Protein AF-D7G3V3-F1 (afdb_monomer_lite)

Foldseek 3Di:
DPPDDDVPDDDDDDPPQDEQVCCCVVVVAGDPPRQNHKDKDFQLLVLLPPPPVPPPPHRDIQIQGHPDDRDDPVRLVVLLVSQVLDPDPLCSLLVSLVSVLSSLVVVLVVLQPDPCLVVDPPPDDSNSVRSNSSSVRNSVSSVVSNVSSVVVNVVSD

pLDDT: mean 79.36, std 15.05, range [39.06, 95.12]

Radius of gyration: 19.27 Å; chains: 1; bounding box: 41×40×61 Å

Secondary structure (DSSP, 8-state):
--PPPPTTPPP-----S--HHHIIIIIS---TT-TT-EEEE--HHHHTT-TT--TTS----EEEETTS-S--HHHHHHHHHHHT--SSSSHHHHHHHHHHHHHHHHHHHHHS--GGGGS-STT--HHHHHHHHHHHHHHHHHHHHHHHHHHHHHHH-

InterPro domains:
  IPR046341 SET domain superfamily [SSF82199] (3-31)

Organism: Ectocarpus siliculosus (NCBI:txid2880)

Sequence (157 aa):
MTKGYREGEQAYISYGLKSNDELLQFYGFVEADCPADTFVLDDVAKSLGVPGAKGGAPTKEVVIRRGAEVVNAETLEDLRALLGAEEGAGGGDSTVWTALRTVCEAELSHVRPDAQGTAGDAGRTVRERLALAFRREKASVLDEAIRNLEKLEEGAS

Structure (mmCIF, N/CA/C/O backbone):
data_AF-D7G3V3-F1
#
_entry.id   AF-D7G3V3-F1
#
loop_
_atom_site.group_PDB
_atom_site.id
_atom_site.type_symbol
_atom_site.label_atom_id
_atom_site.label_alt_id
_atom_site.label_comp_id
_atom_site.label_asym_id
_atom_site.label_entity_id
_atom_site.label_seq_id
_atom_site.pdbx_PDB_ins_code
_atom_site.Cartn_x
_atom_site.Cartn_y
_atom_site.Cartn_z
_atom_site.occupancy
_atom_site.B_iso_or_equiv
_atom_site.auth_seq_id
_atom_site.auth_comp_id
_atom_site.auth_asym_id
_atom_site.auth_atom_id
_atom_site.pdbx_PDB_model_num
ATOM 1 N N . MET A 1 1 ? -5.099 -21.488 20.186 1.00 39.06 1 MET A N 1
ATOM 2 C CA . MET A 1 1 ? -5.170 -21.172 21.629 1.00 39.06 1 MET A CA 1
ATOM 3 C C . MET A 1 1 ? -6.017 -19.920 21.792 1.00 39.06 1 MET A C 1
ATOM 5 O O . MET A 1 1 ? -5.541 -18.839 21.480 1.00 39.06 1 MET A O 1
ATOM 9 N N . THR A 1 2 ? -7.280 -20.048 22.194 1.00 49.50 2 THR A N 1
ATOM 10 C CA . THR A 1 2 ? -8.085 -18.902 22.638 1.00 49.50 2 THR A CA 1
ATOM 11 C C . THR A 1 2 ? -7.510 -18.431 23.972 1.00 49.50 2 THR A C 1
ATOM 13 O O . THR A 1 2 ? -7.477 -19.196 24.935 1.00 49.50 2 THR A O 1
ATOM 16 N N . LYS A 1 3 ? -6.966 -17.208 24.021 1.00 63.06 3 LYS A N 1
ATOM 17 C CA . LYS A 1 3 ? -6.563 -16.577 25.286 1.00 63.06 3 LYS A CA 1
ATOM 18 C C . LYS A 1 3 ? -7.784 -16.576 26.211 1.00 63.06 3 LYS A C 1
ATOM 20 O O . LYS A 1 3 ? -8.849 -16.120 25.808 1.00 63.06 3 LYS A O 1
ATOM 25 N N . GLY A 1 4 ? -7.643 -17.118 27.419 1.00 77.44 4 GLY A N 1
ATOM 26 C CA . GLY A 1 4 ? -8.686 -17.003 28.435 1.00 77.44 4 GLY A CA 1
ATOM 27 C C . GLY A 1 4 ? -8.790 -15.547 28.874 1.00 77.44 4 GLY A C 1
ATOM 28 O O . GLY A 1 4 ? -7.805 -14.998 29.366 1.00 77.44 4 GLY A O 1
ATOM 29 N N . TYR A 1 5 ? -9.948 -14.928 28.655 1.00 84.62 5 TYR A N 1
ATOM 30 C CA . TYR A 1 5 ? -10.226 -13.563 29.102 1.00 84.62 5 TYR A CA 1
ATOM 31 C C . TYR A 1 5 ? -10.452 -13.540 30.612 1.00 84.62 5 TYR A C 1
ATOM 33 O O . TYR A 1 5 ? -11.029 -14.476 31.175 1.00 84.62 5 TYR A O 1
ATOM 41 N N . ARG A 1 6 ? -9.989 -12.477 31.271 1.00 89.88 6 ARG A N 1
ATOM 42 C CA . ARG A 1 6 ? -10.260 -12.258 32.696 1.00 89.88 6 ARG A CA 1
ATOM 43 C C . ARG A 1 6 ? -11.640 -11.635 32.892 1.00 89.88 6 ARG A C 1
ATOM 45 O O . ARG A 1 6 ? -12.191 -11.004 31.993 1.00 89.88 6 ARG A O 1
ATOM 52 N N . GLU A 1 7 ? -12.191 -11.787 34.092 1.00 87.19 7 GLU A N 1
ATOM 53 C CA . GLU A 1 7 ? -13.416 -11.085 34.474 1.00 87.19 7 GLU A CA 1
ATOM 54 C C . GLU A 1 7 ? -13.215 -9.564 34.355 1.00 87.19 7 GLU A C 1
ATOM 56 O O . GLU A 1 7 ? -12.211 -9.023 34.820 1.00 87.19 7 GLU A O 1
ATOM 61 N N . GLY A 1 8 ? -14.148 -8.889 33.680 1.00 91.19 8 GLY A N 1
ATOM 62 C CA . GLY A 1 8 ? -14.068 -7.455 33.384 1.00 91.19 8 GLY A CA 1
ATOM 63 C C . GLY A 1 8 ? -13.223 -7.083 32.158 1.00 91.19 8 GLY A C 1
ATOM 64 O O . GLY A 1 8 ? -13.188 -5.911 31.791 1.00 91.19 8 GLY A O 1
ATOM 65 N N . GLU A 1 9 ? -12.570 -8.043 31.498 1.00 93.69 9 GLU A N 1
ATOM 66 C CA . GLU A 1 9 ? -11.831 -7.796 30.259 1.00 93.69 9 GLU A CA 1
ATOM 67 C C . GLU A 1 9 ? -12.762 -7.839 29.040 1.00 93.69 9 GLU A C 1
ATOM 69 O O . GLU A 1 9 ? -13.645 -8.693 28.929 1.00 93.69 9 GLU A O 1
ATOM 74 N N . GLN A 1 10 ? -12.551 -6.923 28.094 1.00 89.75 10 GLN A N 1
ATOM 75 C CA . GLN A 1 10 ? -13.261 -6.956 26.823 1.00 89.75 10 GLN A CA 1
ATOM 76 C C . GLN A 1 10 ? -12.760 -8.130 25.974 1.00 89.75 10 GLN A C 1
ATOM 78 O O . GLN A 1 10 ? -11.570 -8.241 25.678 1.00 89.75 10 GLN A O 1
ATOM 83 N N . ALA A 1 11 ? -13.685 -8.983 25.539 1.00 89.31 11 ALA A N 1
ATOM 84 C CA . ALA A 1 11 ? -13.392 -10.010 24.553 1.00 89.31 11 ALA A CA 1
ATOM 85 C C . ALA A 1 11 ? -13.346 -9.392 23.147 1.00 89.31 11 ALA A C 1
ATOM 87 O O . ALA A 1 11 ? -14.284 -8.716 22.723 1.00 89.31 11 ALA A O 1
ATOM 88 N N . TYR A 1 12 ? -12.257 -9.646 22.425 1.00 88.19 12 TYR A N 1
ATOM 89 C CA . TYR A 1 12 ? -12.057 -9.199 21.046 1.00 88.19 12 TYR A CA 1
ATOM 90 C C . TYR A 1 12 ? -12.135 -10.384 20.086 1.00 88.19 12 TYR A C 1
ATOM 92 O O . TYR A 1 12 ? -11.670 -11.478 20.405 1.00 88.19 12 TYR A O 1
ATOM 100 N N . ILE A 1 13 ? -12.679 -10.152 18.893 1.00 88.94 13 ILE A N 1
ATOM 101 C CA . ILE A 1 13 ? -12.720 -11.127 17.799 1.00 88.94 13 ILE A CA 1
ATOM 102 C C . ILE A 1 13 ? -11.994 -10.564 16.577 1.00 88.94 13 ILE A C 1
ATOM 104 O O . ILE A 1 13 ? -11.910 -9.350 16.407 1.00 88.94 13 ILE A O 1
ATOM 108 N N . SER A 1 14 ? -11.482 -11.449 15.722 1.00 87.75 14 SER A N 1
ATOM 109 C CA . SER A 1 14 ? -10.953 -11.054 14.416 1.00 87.75 14 SER A CA 1
ATOM 110 C C . SER A 1 14 ? -12.098 -10.916 13.413 1.00 87.75 14 SER A C 1
ATOM 112 O O . SER A 1 14 ? -12.955 -11.796 13.327 1.00 87.75 14 SER A O 1
ATOM 114 N N . TYR A 1 15 ? -12.075 -9.841 12.624 1.00 86.88 15 TYR A N 1
ATOM 115 C CA . TYR A 1 15 ? -12.985 -9.629 11.492 1.00 86.88 15 TYR A CA 1
ATOM 116 C C . TYR A 1 15 ? -12.536 -10.363 10.212 1.00 86.88 15 TYR A C 1
ATOM 118 O O . TYR A 1 15 ? -13.147 -10.201 9.154 1.00 86.88 15 TYR A O 1
ATOM 126 N N . GLY A 1 16 ? -11.488 -11.188 10.307 1.00 89.94 16 GLY A N 1
ATOM 127 C CA . GLY A 1 16 ? -10.882 -11.906 9.189 1.00 89.94 16 GLY A CA 1
ATOM 128 C C . GLY A 1 16 ? -9.740 -11.134 8.525 1.00 89.94 16 GLY A C 1
ATOM 129 O O . GLY A 1 16 ? -9.243 -10.147 9.059 1.00 89.94 16 GLY A O 1
ATOM 130 N N . LEU A 1 17 ? -9.313 -11.620 7.357 1.00 89.56 17 LEU A N 1
ATOM 131 C CA . LEU A 1 17 ? -8.295 -10.978 6.523 1.00 89.56 17 LEU A CA 1
ATOM 132 C C . LEU A 1 17 ? -8.954 -9.845 5.731 1.00 89.56 17 LEU A C 1
ATOM 134 O O . LEU A 1 17 ? -9.630 -10.112 4.738 1.00 89.56 17 LEU A O 1
ATOM 138 N N . LYS A 1 18 ? -8.806 -8.607 6.209 1.00 92.94 18 LYS A N 1
ATOM 139 C CA . LYS A 1 18 ? -9.366 -7.400 5.586 1.00 92.94 18 LYS A CA 1
ATOM 140 C C . LYS A 1 18 ? -8.310 -6.318 5.479 1.00 92.94 18 LYS A C 1
ATOM 142 O O . LYS A 1 18 ? -7.578 -6.116 6.444 1.00 92.94 18 LYS A O 1
ATOM 147 N N . SER A 1 19 ? -8.248 -5.626 4.345 1.00 94.38 19 SER A N 1
ATOM 148 C CA . SER A 1 19 ? -7.336 -4.487 4.196 1.00 94.38 19 SER A CA 1
ATOM 149 C C . SER A 1 19 ? -7.851 -3.268 4.962 1.00 94.38 19 SER A C 1
ATOM 151 O O . SER A 1 19 ? -9.042 -3.167 5.278 1.00 94.38 19 SER A O 1
ATOM 153 N N . ASN A 1 20 ? -6.978 -2.290 5.215 1.00 95.06 20 ASN A N 1
ATOM 154 C CA . ASN A 1 20 ? -7.400 -1.033 5.832 1.00 95.06 20 ASN A CA 1
ATOM 155 C C . ASN A 1 20 ? -8.415 -0.254 4.974 1.00 95.06 20 ASN A C 1
ATOM 157 O O . ASN A 1 20 ? -9.149 0.566 5.519 1.00 95.06 20 ASN A O 1
ATOM 161 N N . ASP A 1 21 ? -8.507 -0.517 3.666 1.00 95.00 21 ASP A N 1
ATOM 162 C CA . ASP A 1 21 ? -9.550 0.044 2.794 1.00 95.00 21 ASP A CA 1
ATOM 163 C C . ASP A 1 21 ? -10.928 -0.481 3.207 1.00 95.00 21 ASP A C 1
ATOM 165 O O . ASP A 1 21 ? -11.848 0.299 3.458 1.00 95.00 21 ASP A O 1
ATOM 169 N N . GLU A 1 22 ? -11.055 -1.802 3.363 1.00 94.88 22 GLU A N 1
ATOM 170 C CA . GLU A 1 22 ? -12.293 -2.440 3.811 1.00 94.88 22 GLU A CA 1
ATOM 171 C C . GLU A 1 22 ? -12.628 -2.079 5.264 1.00 94.88 22 GLU A C 1
ATOM 173 O O . GLU A 1 22 ? -13.788 -1.801 5.589 1.00 94.88 22 GLU A O 1
ATOM 178 N N . LEU A 1 23 ? -11.624 -2.089 6.149 1.00 95.12 23 LEU A N 1
ATOM 179 C CA . LEU A 1 23 ? -11.800 -1.743 7.560 1.00 95.12 23 LEU A CA 1
ATOM 180 C C . LEU A 1 23 ? -12.231 -0.285 7.718 1.00 95.12 23 LEU A C 1
ATOM 182 O O . LEU A 1 23 ? -13.130 0.008 8.502 1.00 95.12 23 LEU A O 1
ATOM 186 N N . LEU A 1 24 ? -11.688 0.638 6.930 1.00 95.12 24 LEU A N 1
ATOM 187 C CA . LEU A 1 24 ? -12.122 2.025 6.998 1.00 95.12 24 LEU A CA 1
ATOM 188 C C . LEU A 1 24 ? -13.524 2.206 6.401 1.00 95.12 24 LEU A C 1
ATOM 190 O O . LEU A 1 24 ? -14.365 2.860 7.021 1.00 95.12 24 LEU A O 1
ATOM 194 N N . GLN A 1 25 ? -13.792 1.612 5.233 1.00 94.50 25 GLN A N 1
ATOM 195 C CA . GLN A 1 25 ? -15.045 1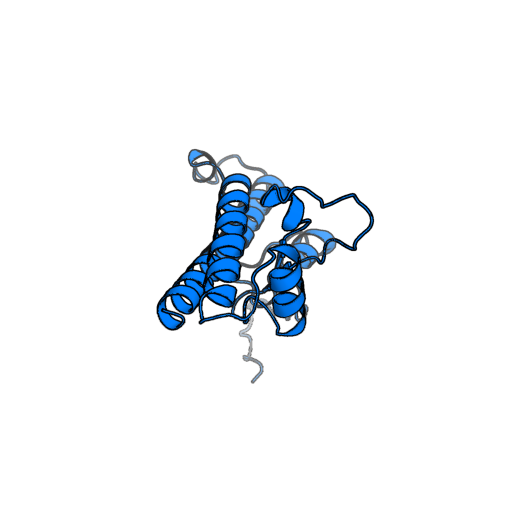.793 4.495 1.00 94.50 25 GLN A CA 1
ATOM 196 C C . GLN A 1 25 ? -16.261 1.194 5.211 1.00 94.50 25 GLN A C 1
ATOM 198 O O . GLN A 1 25 ? -17.312 1.835 5.271 1.00 94.50 25 GLN A O 1
ATOM 203 N N . PHE A 1 26 ? -16.138 -0.025 5.740 1.00 94.75 26 PHE A N 1
ATOM 204 C CA . PHE A 1 26 ? -17.256 -0.746 6.361 1.00 94.75 26 PHE A CA 1
ATOM 205 C C . PHE A 1 26 ? -17.210 -0.698 7.896 1.00 94.75 26 PHE A C 1
ATOM 207 O O . PHE A 1 26 ? -18.255 -0.702 8.544 1.00 94.75 26 PHE A O 1
ATOM 214 N N . TYR A 1 27 ? -15.993 -0.676 8.450 1.00 93.75 27 TYR A N 1
ATOM 215 C CA . TYR A 1 27 ? -15.626 -0.701 9.877 1.00 93.75 27 TYR A CA 1
ATOM 216 C C . TYR A 1 27 ? -15.674 0.650 10.592 1.00 93.75 27 TYR A C 1
ATOM 218 O O . TYR A 1 27 ? -16.035 0.757 11.765 1.00 93.75 27 TYR A O 1
ATOM 226 N N . GLY A 1 28 ? -15.224 1.691 9.887 1.00 93.69 28 GLY A N 1
ATOM 227 C CA . GLY A 1 28 ? -14.931 2.991 10.481 1.00 93.69 28 GLY A CA 1
ATOM 228 C C . GLY A 1 28 ? -13.695 2.990 11.387 1.00 93.69 28 GLY A C 1
ATOM 229 O O . GLY A 1 28 ? -13.624 3.813 12.299 1.00 93.69 28 GLY A O 1
ATOM 230 N N . PHE A 1 29 ? -12.733 2.088 11.165 1.00 94.31 29 PHE A N 1
ATOM 231 C CA . PHE A 1 29 ? -11.456 2.079 11.883 1.00 94.31 29 PHE A CA 1
ATOM 232 C C . PHE A 1 29 ? -10.289 1.688 10.969 1.00 94.31 29 PHE A C 1
ATOM 234 O O . PHE A 1 29 ? -10.491 1.178 9.873 1.00 94.31 29 PHE A O 1
ATOM 241 N N . VAL A 1 30 ? -9.067 1.950 11.432 1.00 93.94 30 VAL A N 1
ATOM 242 C CA . VAL A 1 30 ? -7.813 1.578 10.764 1.00 93.94 30 VAL A CA 1
ATOM 243 C C . VAL A 1 30 ? -6.996 0.762 11.755 1.00 93.94 30 VAL A C 1
ATOM 245 O O . VAL A 1 30 ? -6.891 1.143 12.923 1.00 93.94 30 VAL A O 1
ATOM 248 N N . GLU A 1 31 ? -6.441 -0.353 11.300 1.00 93.38 31 GLU A N 1
ATOM 249 C CA . GLU A 1 31 ? -5.556 -1.207 12.082 1.00 93.38 31 GLU A CA 1
ATOM 250 C C . GLU A 1 31 ? -4.097 -0.877 11.746 1.00 93.38 31 GLU A C 1
ATOM 252 O O . GLU A 1 31 ? -3.692 -0.876 10.580 1.00 93.38 31 GLU A O 1
ATOM 257 N N . ALA A 1 32 ? -3.318 -0.565 12.782 1.00 91.06 32 ALA A N 1
ATOM 258 C CA . ALA A 1 32 ? -1.885 -0.343 12.646 1.00 91.06 32 ALA A CA 1
ATOM 259 C C . ALA A 1 32 ? -1.190 -1.655 12.267 1.00 91.06 32 ALA A C 1
ATOM 261 O O . ALA A 1 3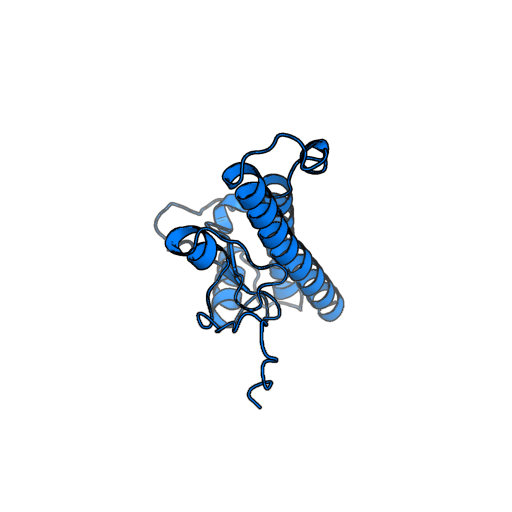2 ? -1.507 -2.698 12.841 1.00 91.06 32 ALA A O 1
ATOM 262 N N . ASP A 1 33 ? -0.252 -1.593 11.320 1.00 89.25 33 ASP A N 1
ATOM 263 C CA . ASP A 1 33 ? 0.500 -2.756 10.840 1.00 89.25 33 ASP A CA 1
ATOM 264 C C . ASP A 1 33 ? -0.409 -3.893 10.329 1.00 89.25 33 ASP A C 1
ATOM 266 O O . ASP A 1 33 ? -0.085 -5.076 10.457 1.00 89.25 33 ASP A O 1
ATOM 270 N N . CYS A 1 34 ? -1.559 -3.539 9.738 1.00 90.75 34 CYS A N 1
ATOM 271 C CA . CYS A 1 34 ? -2.527 -4.505 9.221 1.00 90.75 34 CYS A CA 1
ATOM 272 C C . CYS A 1 34 ? -1.852 -5.468 8.214 1.00 90.75 34 CYS A C 1
ATOM 274 O O . CYS A 1 34 ? -1.384 -5.025 7.159 1.00 90.75 34 CYS A O 1
ATOM 276 N N . PRO A 1 35 ? -1.799 -6.790 8.488 1.00 90.00 35 PRO A N 1
ATOM 277 C CA . PRO A 1 35 ? -1.092 -7.743 7.626 1.00 90.00 35 PRO A CA 1
ATOM 278 C C . PRO A 1 35 ? -1.731 -7.922 6.248 1.00 90.00 35 PRO A C 1
ATOM 280 O O . PRO A 1 35 ? -1.062 -8.317 5.300 1.00 90.00 35 PRO A O 1
ATOM 283 N N . ALA A 1 36 ? -3.034 -7.661 6.147 1.00 91.69 36 ALA A N 1
ATOM 284 C CA . ALA A 1 36 ? -3.788 -7.739 4.903 1.00 91.69 36 ALA A CA 1
ATOM 285 C C . ALA A 1 36 ? -3.846 -6.388 4.169 1.00 91.69 36 ALA A C 1
ATOM 287 O O . ALA A 1 36 ? -4.618 -6.251 3.222 1.00 91.69 36 ALA A O 1
ATOM 288 N N . ASP A 1 37 ? -3.072 -5.384 4.603 1.00 93.94 37 ASP A N 1
ATOM 289 C CA . ASP A 1 37 ? -3.066 -4.078 3.952 1.00 93.94 37 ASP A CA 1
ATOM 290 C C . ASP A 1 37 ? -2.425 -4.140 2.564 1.00 93.94 37 ASP A C 1
ATOM 292 O O . ASP A 1 37 ? -1.445 -4.857 2.321 1.00 93.94 37 ASP A O 1
ATOM 296 N N . THR A 1 38 ? -2.997 -3.366 1.650 1.00 92.75 38 THR A N 1
ATOM 297 C CA . THR A 1 38 ? -2.633 -3.369 0.236 1.00 92.75 38 THR A CA 1
ATOM 298 C C . THR A 1 38 ? -2.554 -1.959 -0.319 1.00 92.75 38 THR A C 1
ATOM 300 O O . THR A 1 38 ? -3.313 -1.086 0.091 1.00 92.75 38 THR A O 1
ATOM 303 N N . PHE A 1 39 ? -1.691 -1.732 -1.297 1.00 91.75 39 PHE A N 1
ATOM 304 C CA . PHE A 1 39 ? -1.667 -0.518 -2.099 1.00 91.75 39 PHE A CA 1
ATOM 305 C C . PHE A 1 39 ? -1.828 -0.899 -3.568 1.00 91.75 39 PHE A C 1
ATOM 307 O O . PHE A 1 39 ? -1.160 -1.818 -4.035 1.00 91.75 39 PHE A O 1
ATOM 314 N N . VAL A 1 40 ? -2.718 -0.220 -4.284 1.00 90.00 40 VAL A N 1
ATOM 315 C CA . VAL A 1 40 ? -2.935 -0.467 -5.712 1.00 90.00 40 VAL A CA 1
ATOM 316 C C . VAL A 1 40 ? -2.248 0.645 -6.488 1.00 90.00 40 VAL A C 1
ATOM 318 O O . VAL A 1 40 ? -2.550 1.819 -6.290 1.00 90.00 40 VAL A O 1
ATOM 321 N N . LEU A 1 41 ? -1.279 0.272 -7.321 1.00 86.50 41 LEU A N 1
ATOM 322 C CA . LEU A 1 41 ? -0.695 1.168 -8.307 1.00 86.50 41 LEU A CA 1
ATOM 323 C C . LEU A 1 41 ? -1.525 1.076 -9.582 1.00 86.50 41 LEU A C 1
ATOM 325 O O . LEU A 1 41 ? -1.437 0.095 -10.329 1.00 86.50 41 LEU A O 1
ATOM 329 N N . ASP A 1 42 ? -2.305 2.119 -9.819 1.00 82.06 42 ASP A N 1
ATOM 330 C CA . ASP A 1 42 ? -3.071 2.268 -11.045 1.00 82.06 42 ASP A CA 1
ATOM 331 C C . ASP A 1 42 ? -2.192 2.894 -12.131 1.00 82.06 42 ASP A C 1
ATOM 333 O O . ASP A 1 42 ? -1.426 3.823 -11.879 1.00 82.06 42 ASP A O 1
ATOM 337 N N . ASP A 1 43 ? -2.331 2.402 -13.363 1.00 75.12 43 ASP A N 1
ATOM 338 C CA . ASP A 1 43 ? -1.782 3.046 -14.563 1.00 75.12 43 ASP A CA 1
ATOM 339 C C . ASP A 1 43 ? -0.271 3.374 -14.483 1.00 75.12 43 ASP A C 1
ATOM 341 O O . ASP A 1 43 ? 0.182 4.483 -14.778 1.00 75.12 43 ASP A O 1
ATOM 345 N N . VAL A 1 44 ? 0.534 2.365 -14.119 1.00 77.25 44 VAL A N 1
ATOM 346 C CA . VAL A 1 44 ? 2.010 2.438 -14.053 1.00 77.25 44 VAL A CA 1
ATOM 347 C C . VAL A 1 44 ? 2.613 3.046 -15.330 1.00 77.25 44 VAL A C 1
ATOM 349 O O . VAL A 1 44 ? 3.551 3.840 -15.268 1.00 77.25 44 VAL A O 1
ATOM 352 N N . ALA A 1 45 ? 2.036 2.729 -16.494 1.00 72.44 45 ALA A N 1
ATOM 353 C CA . ALA A 1 45 ? 2.445 3.255 -17.796 1.00 72.44 45 ALA A CA 1
ATOM 354 C C . ALA A 1 45 ? 2.366 4.787 -17.872 1.00 72.44 45 ALA A C 1
ATOM 356 O O . ALA A 1 45 ? 3.288 5.444 -18.364 1.00 72.44 45 ALA A O 1
ATOM 357 N N . LYS A 1 46 ? 1.262 5.356 -17.379 1.00 77.38 46 LYS A N 1
ATOM 358 C CA . LYS A 1 46 ? 1.046 6.800 -17.324 1.00 77.38 46 LYS A CA 1
ATOM 359 C C . LYS A 1 46 ? 1.952 7.463 -16.299 1.00 77.38 46 LYS A C 1
ATOM 361 O O . LYS A 1 46 ? 2.516 8.510 -16.613 1.00 77.38 46 LYS A O 1
ATOM 366 N N 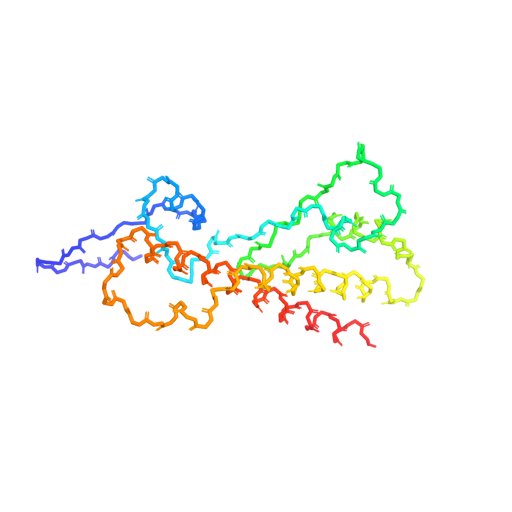. SER A 1 47 ? 2.127 6.860 -15.124 1.00 77.06 47 SER A N 1
ATOM 367 C CA . SER A 1 47 ? 3.019 7.390 -14.083 1.00 77.06 47 SER A CA 1
ATOM 368 C C . SER A 1 47 ? 4.475 7.467 -14.552 1.00 77.06 47 SER A C 1
ATOM 370 O O . SER A 1 47 ? 5.197 8.387 -14.179 1.00 77.06 47 SER A O 1
ATOM 372 N N . LEU A 1 48 ? 4.884 6.561 -15.445 1.00 74.81 48 LEU A N 1
ATOM 373 C CA . LEU A 1 48 ? 6.210 6.554 -16.072 1.00 74.81 48 LEU A CA 1
ATOM 374 C C . LEU A 1 48 ? 6.299 7.373 -17.369 1.00 74.81 48 LEU A C 1
ATOM 376 O O . LEU A 1 48 ? 7.379 7.503 -17.942 1.00 74.81 48 LEU A O 1
ATOM 380 N N . GLY A 1 49 ? 5.185 7.930 -17.852 1.00 72.06 49 GLY A N 1
ATOM 381 C CA . GLY A 1 49 ? 5.156 8.736 -19.071 1.00 72.06 49 GLY A CA 1
ATOM 382 C C . GLY A 1 49 ? 5.502 7.963 -20.348 1.00 72.06 49 GLY A C 1
ATOM 383 O O . GLY A 1 49 ? 6.013 8.566 -21.293 1.00 72.06 49 GLY A O 1
ATOM 384 N N . VAL A 1 50 ? 5.239 6.650 -20.399 1.00 66.69 50 VAL A N 1
ATOM 385 C CA . VAL A 1 50 ? 5.595 5.795 -21.545 1.00 66.69 50 VAL A CA 1
ATOM 386 C C . VAL A 1 50 ? 4.787 6.211 -22.792 1.00 66.69 50 VAL A C 1
ATOM 388 O O . VAL A 1 50 ? 3.554 6.090 -22.811 1.00 66.69 50 VAL A O 1
ATOM 391 N N . PRO A 1 51 ? 5.440 6.711 -23.863 1.00 52.25 51 PRO A N 1
ATOM 392 C CA . PRO A 1 51 ? 4.750 7.190 -25.055 1.00 52.25 51 PRO A CA 1
ATOM 393 C C . PRO A 1 51 ? 4.189 6.008 -25.853 1.00 52.25 51 PRO A C 1
ATOM 395 O O . PRO A 1 51 ? 4.934 5.195 -26.387 1.00 52.25 51 PRO A O 1
ATOM 398 N N . GLY A 1 52 ? 2.862 5.921 -25.965 1.00 52.69 52 GLY A N 1
ATOM 399 C CA . GLY A 1 52 ? 2.191 4.808 -26.651 1.00 52.69 52 GLY A CA 1
ATOM 400 C C . GLY A 1 52 ? 1.181 4.050 -25.795 1.00 52.69 52 GLY A C 1
ATOM 401 O O . GLY A 1 52 ? 0.454 3.227 -26.349 1.00 52.69 52 GLY A O 1
ATOM 402 N N . ALA A 1 53 ? 1.044 4.395 -24.508 1.00 52.59 53 ALA A N 1
ATOM 403 C CA . ALA A 1 53 ? -0.102 4.037 -23.671 1.00 52.59 53 ALA A CA 1
ATOM 404 C C . ALA A 1 53 ? -1.387 4.726 -24.186 1.00 52.59 53 ALA A C 1
ATOM 406 O O . ALA A 1 53 ? -1.964 5.619 -23.571 1.00 52.59 53 ALA A O 1
ATOM 407 N N . LYS A 1 54 ? -1.815 4.377 -25.402 1.00 40.81 54 LYS A N 1
ATOM 408 C CA . LYS A 1 54 ? -3.128 4.744 -25.924 1.00 40.81 54 LYS A CA 1
ATOM 409 C C . LYS A 1 54 ? -4.142 3.911 -25.150 1.00 40.81 54 LYS A C 1
ATOM 411 O O . LYS A 1 54 ? -4.059 2.688 -25.190 1.00 40.81 54 LYS A O 1
ATOM 416 N N . GLY A 1 55 ? -5.057 4.588 -24.452 1.00 42.75 55 GLY A N 1
ATOM 417 C CA . GLY A 1 55 ? -6.089 4.021 -23.576 1.00 42.75 55 GLY A CA 1
ATOM 418 C C . GLY A 1 55 ? -6.956 2.944 -24.233 1.00 42.75 55 GLY A C 1
ATOM 419 O O . GLY A 1 55 ? -8.072 3.213 -24.666 1.00 42.75 55 GLY A O 1
ATOM 420 N N . GLY A 1 56 ? -6.419 1.730 -24.306 1.00 39.94 56 GLY A N 1
ATOM 421 C CA . GLY A 1 56 ? -7.022 0.574 -24.961 1.00 39.94 56 GLY A CA 1
ATOM 422 C C . GLY A 1 56 ? -6.354 -0.759 -24.610 1.00 39.94 56 GLY A C 1
ATOM 423 O O . GLY A 1 56 ? -7.015 -1.787 -24.711 1.00 39.94 56 GLY A O 1
ATOM 424 N N . ALA A 1 57 ? -5.096 -0.769 -24.149 1.00 46.00 57 ALA A N 1
ATOM 425 C CA . ALA A 1 57 ? -4.546 -1.918 -23.427 1.00 46.00 57 ALA A CA 1
ATOM 426 C C . ALA A 1 57 ? -4.949 -1.811 -21.945 1.00 46.00 57 ALA A C 1
ATOM 428 O O . ALA A 1 57 ? -4.892 -0.702 -21.407 1.00 46.00 57 ALA A O 1
ATOM 429 N N . PRO A 1 58 ? -5.378 -2.905 -21.286 1.00 47.94 58 PRO A N 1
ATOM 430 C CA . PRO A 1 58 ? -5.691 -2.870 -19.866 1.00 47.94 58 PRO A CA 1
ATOM 431 C C . PRO A 1 58 ? -4.422 -2.464 -19.116 1.00 47.94 58 PRO A C 1
ATOM 433 O O . PRO A 1 58 ? -3.441 -3.202 -19.089 1.00 47.94 58 PRO A O 1
ATOM 436 N N . THR A 1 59 ? -4.426 -1.262 -18.552 1.00 55.81 59 THR A N 1
ATOM 437 C CA . THR A 1 59 ? -3.435 -0.818 -17.579 1.00 55.81 59 THR A CA 1
ATOM 438 C C . THR A 1 59 ? -3.547 -1.762 -16.390 1.00 55.81 59 THR A C 1
ATOM 440 O O . THR A 1 59 ? -4.463 -1.620 -15.583 1.00 55.81 59 THR A O 1
ATOM 443 N N . LYS A 1 60 ? -2.706 -2.803 -16.350 1.00 68.31 60 LYS A N 1
ATOM 444 C CA . LYS A 1 60 ? -2.725 -3.790 -15.269 1.00 68.31 60 LYS A CA 1
ATOM 445 C C . LYS A 1 60 ? -2.383 -3.075 -13.963 1.00 68.31 60 LYS A C 1
ATOM 447 O O . LYS A 1 60 ? -1.344 -2.429 -13.852 1.00 68.31 60 LYS A O 1
ATOM 452 N N . GLU A 1 61 ? -3.302 -3.173 -13.014 1.00 78.06 61 GLU A N 1
ATOM 453 C CA . GLU A 1 61 ? -3.127 -2.699 -11.647 1.00 78.06 61 GLU A CA 1
ATOM 454 C C . GLU A 1 61 ? -2.051 -3.549 -10.967 1.00 78.06 61 GLU A C 1
ATOM 456 O O . GLU A 1 61 ? -2.115 -4.783 -10.991 1.00 78.06 61 GLU A O 1
ATOM 461 N N . VAL A 1 62 ? -1.061 -2.905 -10.349 1.00 84.88 62 VAL A N 1
ATOM 462 C CA . VAL A 1 62 ? -0.063 -3.616 -9.542 1.00 84.88 62 VAL A CA 1
ATOM 463 C C . VAL A 1 62 ? -0.486 -3.523 -8.084 1.00 84.88 62 VAL A C 1
ATOM 465 O O . VAL A 1 62 ? -0.469 -2.452 -7.482 1.00 84.88 62 VAL A O 1
ATOM 468 N N . VAL A 1 63 ? -0.886 -4.659 -7.512 1.00 88.19 63 VAL A N 1
ATOM 469 C CA . VAL A 1 63 ? -1.327 -4.734 -6.115 1.00 88.19 63 VAL A CA 1
ATOM 470 C C . VAL A 1 63 ? -0.149 -5.094 -5.219 1.00 88.19 63 VAL A C 1
ATOM 472 O O . VAL A 1 63 ? 0.251 -6.254 -5.126 1.00 88.19 63 VAL A O 1
ATOM 475 N N . ILE A 1 64 ? 0.353 -4.100 -4.501 1.00 89.25 64 ILE A N 1
ATOM 476 C CA . ILE A 1 64 ? 1.358 -4.251 -3.455 1.00 89.25 64 ILE A CA 1
ATOM 477 C C . ILE A 1 64 ? 0.652 -4.720 -2.187 1.00 89.25 64 ILE A C 1
ATOM 479 O O . ILE A 1 64 ? -0.319 -4.106 -1.751 1.00 89.25 64 ILE A O 1
ATOM 483 N N . ARG A 1 65 ? 1.138 -5.792 -1.561 1.00 89.00 65 ARG A N 1
ATOM 484 C CA . ARG A 1 65 ? 0.631 -6.255 -0.261 1.00 89.00 65 ARG A CA 1
ATOM 485 C C . ARG A 1 65 ? 1.733 -6.210 0.782 1.00 89.00 65 ARG A C 1
ATOM 487 O O . ARG A 1 65 ? 2.884 -6.519 0.476 1.00 89.00 65 ARG A O 1
ATOM 494 N N . ARG A 1 66 ? 1.370 -5.872 2.018 1.00 87.31 66 ARG A N 1
ATOM 495 C CA . ARG A 1 66 ? 2.302 -5.914 3.148 1.00 87.31 66 ARG A CA 1
ATOM 496 C C . ARG A 1 66 ? 2.901 -7.317 3.307 1.00 87.31 66 ARG A C 1
ATOM 498 O O . ARG A 1 66 ? 2.173 -8.307 3.267 1.00 87.31 66 ARG A O 1
ATOM 505 N N . GLY A 1 67 ? 4.219 -7.404 3.492 1.00 81.56 67 GLY A N 1
ATOM 506 C CA . GLY A 1 67 ? 4.936 -8.660 3.721 1.00 81.56 67 GLY A CA 1
ATOM 507 C C . GLY A 1 67 ? 4.929 -9.658 2.558 1.00 81.56 67 GLY A C 1
ATOM 508 O O . GLY A 1 67 ? 5.395 -10.782 2.742 1.00 81.56 67 GLY A O 1
ATOM 509 N N . ALA A 1 68 ? 4.403 -9.289 1.387 1.00 80.06 68 ALA A N 1
ATOM 510 C CA . ALA A 1 68 ? 4.375 -10.143 0.205 1.00 80.06 68 ALA A CA 1
ATOM 511 C C . ALA A 1 68 ? 5.455 -9.745 -0.806 1.00 80.06 68 ALA A C 1
ATOM 513 O O . ALA A 1 68 ? 6.010 -8.645 -0.767 1.00 80.06 68 ALA A O 1
ATOM 514 N N . GLU A 1 69 ? 5.723 -10.650 -1.746 1.00 76.44 69 GLU A N 1
ATOM 515 C CA . GLU A 1 69 ? 6.489 -10.318 -2.941 1.00 76.44 69 GLU A CA 1
ATOM 516 C C . GLU A 1 69 ? 5.750 -9.234 -3.738 1.00 76.44 69 GLU A C 1
ATOM 518 O O . GLU A 1 69 ? 4.532 -9.306 -3.924 1.00 76.44 69 GLU A O 1
ATOM 523 N N . VAL A 1 70 ? 6.488 -8.203 -4.158 1.00 70.00 70 VAL A N 1
ATOM 524 C CA . VAL A 1 70 ? 5.914 -6.986 -4.756 1.00 70.00 70 VAL A CA 1
ATOM 525 C C . VAL A 1 70 ? 5.256 -7.284 -6.105 1.00 70.00 70 VAL A C 1
ATOM 527 O O . VAL A 1 70 ? 4.258 -6.657 -6.454 1.00 70.00 70 VAL A O 1
ATOM 530 N N . VAL A 1 71 ? 5.799 -8.243 -6.859 1.00 74.31 71 VAL A N 1
ATOM 531 C CA . VAL A 1 71 ? 5.390 -8.534 -8.235 1.00 74.31 71 VAL A CA 1
ATOM 532 C C . VAL A 1 71 ? 5.380 -10.043 -8.445 1.00 74.31 71 VAL A C 1
ATOM 534 O O . VAL A 1 71 ? 6.325 -10.724 -8.068 1.00 74.31 71 VAL A O 1
ATOM 537 N N . ASN A 1 72 ? 4.310 -10.574 -9.038 1.00 79.75 72 ASN A N 1
ATOM 538 C CA . ASN A 1 72 ? 4.262 -11.975 -9.458 1.00 79.75 72 ASN A CA 1
ATOM 539 C C . ASN A 1 72 ? 4.831 -12.135 -10.884 1.00 79.75 72 ASN A C 1
ATOM 541 O O . ASN A 1 72 ? 5.011 -11.150 -11.598 1.00 79.75 72 ASN A O 1
ATOM 545 N N . ALA A 1 73 ? 5.081 -13.376 -11.312 1.00 78.06 73 ALA A N 1
ATOM 546 C CA . ALA A 1 73 ? 5.673 -13.658 -12.623 1.00 78.06 73 ALA A CA 1
ATOM 547 C C . ALA A 1 73 ? 4.862 -13.089 -13.805 1.00 78.06 73 ALA A C 1
ATOM 549 O O . ALA A 1 73 ? 5.451 -12.541 -14.730 1.00 78.06 73 ALA A O 1
ATOM 550 N N . GLU A 1 74 ? 3.526 -13.159 -13.756 1.00 79.25 74 GLU A N 1
ATOM 551 C CA . GLU A 1 74 ? 2.667 -12.627 -14.824 1.00 79.25 74 GLU A CA 1
ATOM 552 C C . GLU A 1 74 ? 2.806 -11.102 -14.930 1.00 79.25 74 GLU A C 1
ATOM 554 O O . GLU A 1 74 ? 3.112 -10.572 -15.992 1.00 79.25 74 GLU A O 1
ATOM 559 N N . THR A 1 75 ? 2.665 -10.397 -13.804 1.00 79.12 75 THR A N 1
ATOM 560 C CA . THR A 1 75 ? 2.800 -8.937 -13.739 1.00 79.12 75 THR A CA 1
ATOM 561 C C . THR A 1 75 ? 4.202 -8.482 -14.145 1.00 79.12 75 THR A C 1
ATOM 563 O O . THR A 1 75 ? 4.346 -7.431 -14.764 1.00 79.12 75 THR A O 1
ATOM 566 N N . LEU A 1 76 ? 5.238 -9.267 -13.837 1.00 80.19 76 LEU A N 1
ATOM 567 C CA . LEU A 1 76 ? 6.606 -8.979 -14.258 1.00 80.19 76 LEU A CA 1
ATOM 568 C C . LEU A 1 76 ? 6.751 -9.042 -15.785 1.00 80.19 76 LEU A C 1
ATOM 570 O O . LEU A 1 76 ? 7.319 -8.124 -16.374 1.00 80.19 76 LEU A O 1
ATOM 574 N N . GLU A 1 77 ? 6.212 -10.076 -16.433 1.00 80.44 77 GLU A N 1
ATOM 575 C CA . GLU A 1 77 ? 6.223 -10.195 -17.897 1.00 80.44 77 GLU A CA 1
ATOM 576 C C . GLU A 1 77 ? 5.495 -9.024 -18.571 1.00 80.44 77 GLU A C 1
ATOM 578 O O . GLU A 1 77 ? 6.015 -8.438 -19.525 1.00 80.44 77 GLU A O 1
ATOM 583 N N . ASP A 1 78 ? 4.337 -8.617 -18.042 1.00 79.00 78 ASP A N 1
ATOM 584 C CA . ASP A 1 78 ? 3.600 -7.470 -18.579 1.00 79.00 78 ASP A CA 1
ATOM 585 C C . ASP A 1 78 ? 4.380 -6.161 -18.430 1.00 79.00 78 ASP A C 1
ATOM 587 O O . ASP A 1 78 ? 4.396 -5.337 -19.345 1.00 79.00 78 ASP A O 1
ATOM 591 N N . LEU A 1 79 ? 5.033 -5.955 -17.282 1.00 78.94 79 LEU A N 1
ATOM 592 C CA . LEU A 1 79 ? 5.834 -4.760 -17.030 1.00 78.94 79 LEU A CA 1
ATOM 593 C C . LEU A 1 79 ? 7.078 -4.723 -17.918 1.00 78.94 79 LEU A C 1
ATOM 595 O O . LEU A 1 79 ? 7.409 -3.661 -18.445 1.00 78.94 79 LEU A O 1
ATOM 599 N N . ARG A 1 80 ? 7.733 -5.866 -18.156 1.00 80.06 80 ARG A N 1
ATOM 600 C CA . ARG A 1 80 ? 8.836 -5.961 -19.126 1.00 80.06 80 ARG A CA 1
ATOM 601 C C . ARG A 1 80 ? 8.367 -5.569 -20.526 1.00 80.06 80 ARG A C 1
ATOM 603 O O . ARG A 1 80 ? 9.011 -4.746 -21.178 1.00 80.06 80 ARG A O 1
ATOM 610 N N . ALA A 1 81 ? 7.221 -6.099 -20.959 1.00 79.12 81 ALA A N 1
ATOM 611 C CA . ALA A 1 81 ? 6.627 -5.766 -22.251 1.00 79.12 81 ALA A CA 1
ATOM 612 C C . ALA A 1 81 ? 6.247 -4.278 -22.347 1.00 79.12 81 ALA A C 1
ATOM 614 O O . ALA A 1 81 ? 6.490 -3.643 -23.372 1.00 79.12 81 ALA A O 1
ATOM 615 N N . LEU A 1 82 ? 5.698 -3.706 -21.271 1.00 77.38 82 LEU A N 1
ATOM 616 C CA . LEU A 1 82 ? 5.313 -2.297 -21.195 1.00 77.38 82 LEU A CA 1
ATOM 617 C C . LEU A 1 82 ? 6.519 -1.355 -21.285 1.00 77.38 82 LEU A C 1
ATOM 619 O O . LEU A 1 82 ? 6.439 -0.308 -21.926 1.00 77.38 82 LEU A O 1
ATOM 623 N N . LEU A 1 83 ? 7.624 -1.720 -20.636 1.00 77.50 83 LEU A N 1
ATOM 624 C CA . LEU A 1 83 ? 8.841 -0.911 -20.574 1.00 77.50 83 LEU A CA 1
ATOM 625 C C . LEU A 1 83 ? 9.787 -1.157 -21.755 1.00 77.50 83 LEU A C 1
ATOM 627 O O . LEU A 1 83 ? 10.794 -0.462 -21.875 1.00 77.50 83 LEU A O 1
ATOM 631 N N . GLY A 1 84 ? 9.482 -2.123 -22.629 1.00 74.38 84 GLY A N 1
ATOM 632 C CA . GLY A 1 84 ? 10.380 -2.524 -23.715 1.00 74.38 84 GLY A CA 1
ATOM 633 C C . GLY A 1 84 ? 11.700 -3.107 -23.202 1.00 74.38 84 GLY A C 1
ATOM 634 O O . GLY A 1 84 ? 12.727 -3.002 -23.871 1.00 74.38 84 GLY A O 1
ATOM 635 N N . ALA A 1 85 ? 11.682 -3.683 -22.000 1.00 69.38 85 ALA A N 1
ATOM 636 C CA . ALA A 1 85 ? 12.835 -4.303 -21.373 1.00 69.38 85 ALA A CA 1
ATOM 637 C C . ALA A 1 85 ? 13.020 -5.715 -21.958 1.00 69.38 85 ALA A C 1
ATOM 639 O O . ALA A 1 85 ? 12.494 -6.691 -21.424 1.00 69.38 85 ALA A O 1
ATOM 640 N N . GLU A 1 86 ? 13.702 -5.827 -23.103 1.00 58.41 86 GLU A N 1
ATOM 641 C CA . GLU A 1 86 ? 13.981 -7.132 -23.716 1.00 58.41 86 GLU A CA 1
ATOM 642 C C . GLU A 1 86 ? 14.931 -7.978 -22.848 1.00 58.41 86 GLU A C 1
ATOM 644 O O . GLU A 1 86 ? 15.864 -7.464 -22.224 1.00 58.41 86 GLU A O 1
ATOM 649 N N . GLU A 1 87 ? 14.712 -9.300 -22.836 1.00 53.78 87 GLU A N 1
ATOM 650 C CA . GLU A 1 87 ? 15.588 -10.291 -22.197 1.00 53.78 87 GLU A CA 1
ATOM 651 C C . GLU A 1 87 ? 16.918 -10.410 -22.963 1.00 53.78 87 GLU A C 1
ATOM 653 O O . GLU A 1 87 ? 17.179 -11.354 -23.705 1.00 53.78 87 GLU A O 1
ATOM 658 N N . GLY A 1 88 ? 17.782 -9.415 -22.799 1.00 48.31 88 GLY A N 1
ATOM 659 C CA . GLY A 1 88 ? 19.114 -9.378 -23.381 1.00 48.31 88 GLY A CA 1
ATOM 660 C C . GLY A 1 88 ? 20.100 -8.812 -22.373 1.00 48.31 88 GLY A C 1
ATOM 661 O O . GLY A 1 88 ? 20.302 -7.606 -22.330 1.00 48.31 88 GLY A O 1
ATOM 662 N N . ALA A 1 89 ? 20.721 -9.704 -21.593 1.00 43.69 89 ALA A N 1
ATOM 663 C CA . ALA A 1 89 ? 21.768 -9.440 -20.595 1.00 43.69 89 ALA A CA 1
ATOM 664 C C . ALA A 1 89 ? 21.311 -8.830 -19.254 1.00 43.69 89 ALA A C 1
ATOM 666 O O . ALA A 1 89 ? 21.689 -7.711 -18.943 1.00 43.69 89 ALA A O 1
ATOM 667 N N . GLY A 1 90 ? 20.551 -9.571 -18.432 1.00 53.25 90 GLY A N 1
ATOM 668 C CA . GLY A 1 90 ? 20.411 -9.339 -16.974 1.00 53.25 90 GLY A CA 1
ATOM 669 C C . GLY A 1 90 ? 19.799 -8.004 -16.501 1.00 53.25 90 GLY A C 1
ATOM 670 O O . GLY A 1 90 ? 19.414 -7.893 -15.346 1.00 53.25 90 GLY A O 1
ATOM 671 N N . GLY A 1 91 ? 19.658 -7.006 -17.377 1.00 59.50 91 GLY A N 1
ATOM 672 C CA . GLY A 1 91 ? 19.227 -5.643 -17.059 1.00 59.50 91 GLY A CA 1
ATOM 673 C C . GLY A 1 91 ? 17.737 -5.382 -17.276 1.00 59.50 91 GLY A C 1
ATOM 674 O O . GLY A 1 91 ? 17.243 -4.323 -16.887 1.00 59.50 91 GLY A O 1
ATOM 675 N N . GLY A 1 92 ? 17.010 -6.337 -17.869 1.00 66.44 92 GLY A N 1
ATOM 676 C CA . GLY A 1 92 ? 15.565 -6.216 -18.071 1.00 66.44 92 GLY A CA 1
ATOM 677 C C . GLY A 1 92 ? 14.814 -6.096 -16.743 1.00 66.44 92 GLY A C 1
ATOM 678 O O . GLY A 1 92 ? 13.977 -5.212 -16.583 1.00 66.44 92 GLY A O 1
ATOM 679 N N . ASP A 1 93 ? 15.205 -6.899 -15.753 1.00 76.44 93 ASP A N 1
ATOM 680 C CA . ASP A 1 93 ? 14.588 -6.894 -14.421 1.00 76.44 93 ASP A CA 1
ATOM 681 C C . ASP A 1 93 ? 14.989 -5.682 -13.598 1.00 76.44 93 ASP A C 1
ATOM 683 O O . ASP A 1 93 ? 14.131 -5.052 -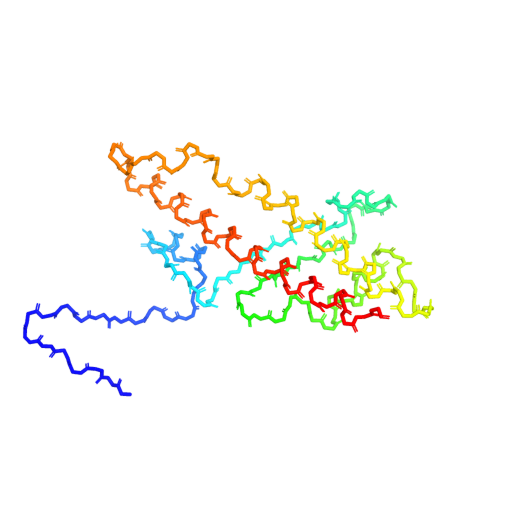12.989 1.00 76.44 93 ASP A O 1
ATOM 687 N N . SER A 1 94 ? 16.263 -5.287 -13.660 1.00 82.25 94 SER A N 1
ATOM 688 C CA . SER A 1 94 ? 16.728 -4.045 -13.038 1.00 82.25 94 SER A CA 1
ATOM 689 C C . SER A 1 94 ? 15.912 -2.843 -13.526 1.00 82.25 94 SER A C 1
ATOM 691 O O . SER A 1 94 ? 15.424 -2.073 -12.706 1.00 82.25 94 SER A O 1
ATOM 693 N N . THR A 1 95 ? 15.639 -2.745 -14.833 1.00 83.25 95 THR A N 1
ATOM 694 C CA . THR A 1 95 ? 14.810 -1.663 -15.395 1.00 83.25 95 THR A CA 1
ATOM 695 C C . THR A 1 95 ? 13.386 -1.670 -14.827 1.00 83.25 95 THR A C 1
ATOM 697 O O . THR A 1 95 ? 12.850 -0.609 -14.502 1.00 83.25 95 THR A O 1
ATOM 700 N N . VAL A 1 96 ? 12.774 -2.851 -14.665 1.00 85.19 96 VAL A N 1
ATOM 701 C CA . VAL A 1 96 ? 11.435 -2.984 -14.064 1.00 85.19 96 VAL A CA 1
ATOM 702 C C . VAL A 1 96 ? 11.448 -2.568 -12.591 1.00 85.19 96 VAL A C 1
ATOM 704 O O . VAL A 1 96 ? 10.561 -1.826 -12.165 1.00 85.19 96 VAL A O 1
ATOM 707 N N . TRP A 1 97 ? 12.454 -2.990 -11.819 1.00 87.50 97 TRP A N 1
ATOM 708 C CA . TRP A 1 97 ? 12.582 -2.634 -10.402 1.00 87.50 97 TRP A CA 1
ATOM 709 C C . TRP A 1 97 ? 12.775 -1.132 -10.208 1.00 87.50 97 TRP A C 1
ATOM 711 O O . TRP A 1 97 ? 12.047 -0.530 -9.417 1.00 87.50 97 TRP A O 1
ATOM 721 N N . THR A 1 98 ? 13.668 -0.504 -10.977 1.00 87.19 98 THR A N 1
ATOM 722 C CA . THR A 1 98 ? 13.889 0.948 -10.933 1.00 87.19 98 THR A CA 1
ATOM 723 C C . THR A 1 98 ? 12.624 1.718 -11.336 1.00 87.19 98 THR A C 1
ATOM 725 O O . THR A 1 98 ? 12.272 2.722 -10.708 1.00 87.19 98 THR A O 1
ATOM 728 N N . ALA A 1 99 ? 11.893 1.242 -12.349 1.00 86.19 99 ALA A N 1
ATOM 729 C CA . ALA A 1 99 ? 10.646 1.856 -12.795 1.00 86.19 99 ALA A CA 1
ATOM 730 C C . ALA A 1 99 ? 9.547 1.774 -11.723 1.00 86.19 99 ALA A C 1
ATOM 732 O O . ALA A 1 99 ? 8.964 2.794 -11.351 1.00 86.19 99 ALA A O 1
ATOM 733 N N . LEU A 1 100 ? 9.299 0.584 -11.170 1.00 87.50 100 LEU A N 1
ATOM 734 C CA . LEU A 1 100 ? 8.324 0.397 -10.092 1.00 87.50 100 LEU A CA 1
ATOM 735 C C . LEU A 1 100 ? 8.682 1.205 -8.851 1.00 87.50 100 LEU A C 1
ATOM 737 O O . LEU A 1 100 ? 7.802 1.815 -8.247 1.00 87.50 100 LEU A O 1
ATOM 741 N N . ARG A 1 101 ? 9.967 1.250 -8.493 1.00 89.88 101 ARG A N 1
ATOM 742 C CA . ARG A 1 101 ? 10.460 2.073 -7.392 1.00 89.88 101 ARG A CA 1
ATOM 743 C C . ARG A 1 101 ? 10.131 3.544 -7.625 1.00 89.88 101 ARG A C 1
ATOM 745 O O . ARG A 1 101 ? 9.571 4.176 -6.736 1.00 89.88 101 ARG A O 1
ATOM 752 N N . THR A 1 102 ? 10.411 4.061 -8.820 1.00 89.50 102 THR A N 1
ATOM 753 C CA . THR A 1 102 ? 10.115 5.455 -9.185 1.00 89.50 102 THR A CA 1
ATOM 754 C C . THR A 1 102 ? 8.624 5.768 -9.029 1.00 89.50 102 THR A C 1
ATOM 756 O O . THR A 1 102 ? 8.261 6.806 -8.476 1.00 89.50 102 THR A O 1
ATOM 759 N N . VAL A 1 103 ? 7.746 4.855 -9.457 1.00 89.56 103 VAL A N 1
ATOM 760 C CA . VAL A 1 103 ? 6.292 5.014 -9.281 1.00 89.56 103 VAL A CA 1
ATOM 761 C C . VAL A 1 103 ? 5.899 4.960 -7.803 1.00 89.56 103 VAL A C 1
ATOM 763 O O . VAL A 1 103 ? 5.134 5.807 -7.351 1.00 89.56 103 VAL A O 1
ATOM 766 N N . CYS A 1 104 ? 6.453 4.028 -7.025 1.00 90.25 104 CYS A N 1
ATOM 767 C CA . CYS A 1 104 ? 6.194 3.943 -5.586 1.00 90.25 104 CYS A CA 1
ATOM 768 C C . CYS A 1 104 ? 6.638 5.213 -4.848 1.00 90.25 104 CYS A C 1
ATOM 770 O O . CYS A 1 104 ? 5.928 5.685 -3.966 1.00 90.25 104 CYS A O 1
ATOM 772 N N . GLU A 1 105 ? 7.793 5.781 -5.202 1.00 90.38 105 GLU A N 1
ATOM 773 C CA . GLU A 1 105 ? 8.307 7.025 -4.622 1.00 90.38 105 GLU A CA 1
ATOM 774 C C . GLU A 1 105 ? 7.420 8.228 -4.979 1.00 90.38 105 GLU A C 1
ATOM 776 O O . GLU A 1 105 ? 7.130 9.062 -4.112 1.00 90.38 105 GLU A O 1
ATOM 781 N N . ALA A 1 106 ? 6.935 8.296 -6.223 1.00 89.00 106 ALA A N 1
ATOM 782 C CA . ALA A 1 106 ? 5.978 9.313 -6.649 1.00 89.00 106 ALA A CA 1
ATOM 783 C C . ALA A 1 106 ? 4.664 9.213 -5.855 1.00 89.00 106 ALA A C 1
ATOM 785 O O . ALA A 1 106 ? 4.228 10.205 -5.266 1.00 89.00 106 ALA A O 1
ATOM 786 N N . GLU A 1 107 ? 4.083 8.018 -5.741 1.00 88.56 107 GLU A N 1
ATOM 787 C CA . GLU A 1 107 ? 2.859 7.791 -4.960 1.00 88.56 107 GLU A CA 1
ATOM 788 C C . GLU A 1 107 ? 3.064 8.073 -3.469 1.00 88.56 107 GLU A C 1
ATOM 790 O O . GLU A 1 107 ? 2.241 8.723 -2.820 1.00 88.56 107 GLU A O 1
ATOM 795 N N . LEU A 1 108 ? 4.209 7.678 -2.912 1.00 88.69 108 LEU A N 1
ATOM 796 C CA . LEU A 1 108 ? 4.556 7.955 -1.522 1.00 88.69 108 LEU A CA 1
ATOM 797 C C . LEU A 1 108 ? 4.581 9.462 -1.237 1.00 88.69 108 LEU A C 1
ATOM 799 O O . LEU A 1 108 ? 4.145 9.891 -0.166 1.00 88.69 108 LEU A O 1
ATOM 803 N N . SER A 1 109 ? 5.050 10.272 -2.191 1.00 85.69 109 SER A N 1
ATOM 804 C CA . SER A 1 109 ? 5.050 11.733 -2.069 1.00 85.69 109 SER A CA 1
ATOM 805 C C . SER A 1 109 ? 3.638 12.333 -2.009 1.00 85.69 109 SER A C 1
ATOM 807 O O . SER A 1 109 ? 3.435 13.349 -1.344 1.00 85.69 109 SER A O 1
ATOM 809 N N . HIS A 1 110 ? 2.655 11.683 -2.639 1.00 84.19 110 HIS A N 1
ATOM 810 C CA . HIS A 1 110 ? 1.248 12.087 -2.613 1.00 84.19 110 HIS A CA 1
ATOM 811 C C . HIS A 1 110 ? 0.507 11.591 -1.366 1.00 84.19 110 HIS A C 1
ATOM 813 O O . HIS A 1 110 ? -0.387 12.271 -0.858 1.00 84.19 110 HIS A O 1
ATOM 819 N N . VAL A 1 111 ? 0.871 10.408 -0.871 1.00 83.94 111 VAL A N 1
ATOM 820 C CA . VAL A 1 111 ? 0.187 9.735 0.240 1.00 83.94 111 VAL A CA 1
ATOM 821 C C . VAL A 1 111 ? 0.692 10.209 1.600 1.00 83.94 111 VAL A C 1
ATOM 823 O O . VAL A 1 111 ? -0.093 10.267 2.554 1.00 83.94 111 VAL A O 1
ATOM 826 N N . ARG A 1 112 ? 1.986 10.542 1.718 1.00 77.94 112 ARG A N 1
ATOM 827 C CA . ARG A 1 112 ? 2.576 10.935 3.000 1.00 77.94 112 ARG A CA 1
ATOM 828 C C . ARG A 1 112 ? 1.830 12.139 3.579 1.00 77.94 112 ARG A C 1
ATOM 830 O O . ARG A 1 112 ? 1.734 13.172 2.916 1.00 77.94 112 ARG A O 1
ATOM 837 N N . PRO A 1 113 ? 1.331 12.042 4.826 1.00 65.94 113 PRO A N 1
ATOM 838 C CA . PRO A 1 113 ? 0.829 13.215 5.508 1.00 65.94 113 PRO A CA 1
ATOM 839 C C . PRO A 1 113 ? 1.986 14.206 5.636 1.00 65.94 113 PRO A C 1
ATOM 841 O O . PRO A 1 113 ? 3.079 13.870 6.094 1.00 65.94 113 PRO A O 1
ATOM 844 N N . ASP A 1 114 ? 1.733 15.425 5.190 1.00 58.75 114 ASP A N 1
ATOM 845 C CA . ASP A 1 114 ? 2.564 16.597 5.380 1.00 58.75 114 ASP A CA 1
ATOM 846 C C . ASP A 1 114 ? 3.054 16.683 6.835 1.00 58.75 114 ASP A C 1
ATOM 848 O O . ASP A 1 114 ? 2.387 16.229 7.765 1.00 58.75 114 ASP A O 1
ATOM 852 N N . ALA A 1 115 ? 4.230 17.278 7.066 1.00 51.66 115 ALA A N 1
ATOM 853 C CA . ALA A 1 115 ? 4.834 17.378 8.403 1.00 51.66 115 ALA A CA 1
ATOM 854 C C . ALA A 1 115 ? 3.886 18.004 9.461 1.00 51.66 115 ALA A C 1
ATOM 856 O O . ALA A 1 115 ? 4.040 17.764 10.659 1.00 51.66 115 ALA A O 1
ATOM 857 N N . GLN A 1 116 ? 2.850 18.732 9.024 1.00 48.44 116 GLN A N 1
ATOM 858 C CA . GLN A 1 116 ? 1.772 19.302 9.843 1.00 48.44 116 GLN A CA 1
ATOM 859 C C . GLN A 1 116 ? 0.770 18.251 10.375 1.00 48.44 116 GLN A C 1
ATOM 861 O O . GLN A 1 116 ? 0.111 18.476 11.392 1.00 48.44 116 GLN A O 1
ATOM 866 N N . GLY A 1 117 ? 0.710 17.056 9.782 1.00 50.03 117 GLY A N 1
ATOM 867 C CA . GLY A 1 117 ? -0.067 15.899 10.240 1.00 50.03 117 GLY A CA 1
ATOM 868 C C . GLY A 1 117 ? 0.402 15.311 11.577 1.00 50.03 117 GLY A C 1
ATOM 869 O O . GLY A 1 117 ? -0.371 14.625 12.244 1.00 50.03 117 GLY A O 1
ATOM 870 N N . THR A 1 118 ? 1.617 15.644 12.023 1.00 51.62 118 THR A N 1
ATOM 871 C CA . THR A 1 118 ? 2.151 15.256 13.343 1.00 51.62 118 THR A CA 1
ATOM 872 C C . THR A 1 118 ? 1.827 16.259 14.456 1.00 51.62 118 THR A C 1
ATOM 874 O O . THR A 1 118 ? 2.068 15.966 15.628 1.00 51.62 118 THR A O 1
ATOM 877 N N . ALA A 1 119 ? 1.241 17.420 14.120 1.00 48.12 119 ALA A N 1
ATOM 878 C CA . ALA A 1 119 ? 0.720 18.357 15.112 1.00 48.12 119 ALA A CA 1
ATOM 879 C C . ALA A 1 119 ? -0.365 17.656 15.941 1.00 48.12 119 ALA A C 1
ATOM 881 O O . ALA A 1 119 ? -1.262 17.027 15.379 1.00 48.12 119 ALA A O 1
ATOM 882 N N . GLY A 1 120 ? -0.206 17.710 17.266 1.00 56.59 120 GLY A N 1
ATOM 883 C CA . GLY A 1 120 ? -0.854 16.823 18.226 1.00 56.59 120 GLY A CA 1
ATOM 884 C C . GLY A 1 120 ? -2.357 16.628 18.035 1.00 56.59 120 GLY A C 1
ATOM 885 O O . GLY A 1 120 ? -3.084 17.507 17.586 1.00 56.59 120 GLY A O 1
ATOM 886 N N . ASP A 1 121 ? -2.817 15.458 18.464 1.00 61.72 121 ASP A N 1
ATOM 887 C CA . ASP A 1 121 ? -4.185 14.941 18.330 1.00 61.72 121 ASP A CA 1
ATOM 888 C C . ASP A 1 121 ? -5.284 15.815 18.979 1.00 61.72 121 ASP A C 1
ATOM 890 O O . ASP A 1 121 ? -6.486 15.573 18.827 1.00 61.72 121 ASP A O 1
ATOM 894 N N . ALA A 1 122 ? -4.868 16.849 19.713 1.00 62.22 122 ALA A N 1
ATOM 895 C CA . ALA A 1 122 ? -5.715 17.793 20.414 1.00 62.22 122 ALA A CA 1
ATOM 896 C C . ALA A 1 122 ? -6.448 18.711 19.422 1.00 62.22 122 ALA A C 1
ATOM 898 O O . ALA A 1 122 ? -5.882 19.658 18.882 1.00 62.22 122 ALA A O 1
ATOM 899 N N . GLY A 1 123 ? -7.735 18.432 19.207 1.00 73.44 123 GLY A N 1
ATOM 900 C CA . GLY A 1 123 ? -8.640 19.263 18.406 1.00 73.44 123 GLY A CA 1
ATOM 901 C C . GLY A 1 123 ? -9.110 18.626 17.099 1.00 73.44 123 GLY A C 1
ATOM 902 O O . GLY A 1 123 ? -10.018 19.166 16.473 1.00 73.44 123 GLY A O 1
ATOM 903 N N . ARG A 1 124 ? -8.561 17.468 16.711 1.00 82.44 124 ARG A N 1
ATOM 904 C CA . ARG A 1 124 ? -9.008 16.743 15.513 1.00 82.44 124 ARG A CA 1
ATOM 905 C C . ARG A 1 124 ? -10.276 15.937 15.766 1.00 82.44 124 ARG A C 1
ATOM 907 O O . ARG A 1 124 ? -10.478 15.360 16.840 1.00 82.44 124 ARG A O 1
ATOM 914 N N . THR A 1 125 ? -11.120 15.842 14.747 1.00 89.38 125 THR A N 1
ATOM 915 C CA . THR A 1 125 ? -12.272 14.938 14.753 1.00 89.38 125 THR A CA 1
ATOM 916 C C . THR A 1 125 ? -11.820 13.480 14.642 1.00 89.38 125 THR A C 1
ATOM 918 O O . THR A 1 125 ? -10.718 13.177 14.183 1.00 89.38 125 THR A O 1
ATOM 921 N N . VAL A 1 126 ? -12.693 12.542 15.024 1.00 88.94 126 VAL A N 1
ATOM 922 C CA . VAL A 1 126 ? -12.429 11.100 14.858 1.00 88.94 126 VAL A CA 1
ATOM 923 C C . VAL A 1 126 ? -12.098 10.766 13.398 1.00 88.94 126 VAL A C 1
ATOM 925 O O . VAL A 1 126 ? -11.159 10.023 13.138 1.00 88.94 126 VAL A O 1
ATOM 928 N N . ARG A 1 127 ? -12.825 11.351 12.438 1.00 89.38 127 ARG A N 1
ATOM 929 C CA . ARG A 1 127 ? -12.631 11.079 11.005 1.00 89.38 127 ARG A CA 1
ATOM 930 C C . ARG A 1 127 ? -11.306 11.617 10.476 1.00 89.38 127 ARG A C 1
ATOM 932 O O . ARG A 1 127 ? -10.673 10.949 9.670 1.00 89.38 127 ARG A O 1
ATOM 939 N N . GLU A 1 128 ? -10.866 12.779 10.949 1.00 89.00 128 GLU A N 1
ATOM 940 C CA . GLU A 1 128 ? -9.553 13.329 10.589 1.00 89.00 128 GLU A CA 1
ATOM 941 C C . GLU A 1 128 ? -8.419 12.441 11.100 1.00 89.00 128 GLU A C 1
ATOM 943 O O . GLU A 1 128 ? -7.486 12.149 10.356 1.00 89.00 128 GLU A O 1
ATOM 948 N N . ARG A 1 129 ? -8.526 11.948 12.341 1.00 87.94 129 ARG A N 1
ATOM 949 C CA . ARG A 1 129 ? -7.549 10.998 12.888 1.00 87.94 129 ARG A CA 1
ATOM 950 C C . ARG A 1 129 ? -7.494 9.707 12.085 1.00 87.94 129 ARG A C 1
ATOM 952 O O . ARG A 1 129 ? -6.405 9.240 11.774 1.00 87.94 129 ARG A O 1
ATOM 959 N N . LEU A 1 130 ? -8.652 9.161 11.717 1.00 90.88 130 LEU A N 1
ATOM 960 C CA . LEU A 1 130 ? -8.729 7.956 10.891 1.00 90.88 130 LEU A CA 1
ATOM 961 C C . LEU A 1 130 ? -8.137 8.176 9.498 1.00 90.88 130 LEU A C 1
ATOM 963 O O . LEU A 1 130 ? -7.393 7.327 9.027 1.00 90.88 130 LEU A O 1
ATOM 967 N N . ALA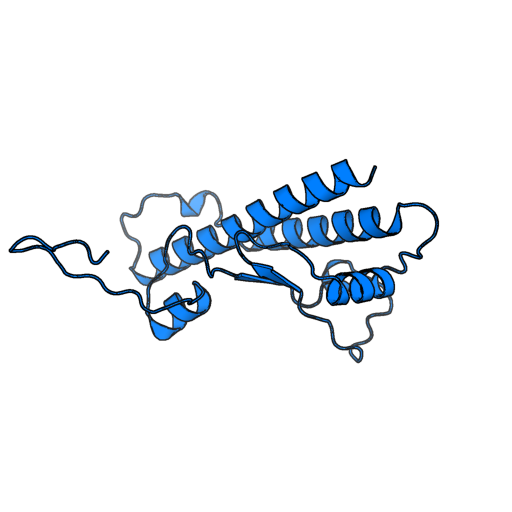 A 1 131 ? -8.401 9.320 8.863 1.00 90.19 131 ALA A N 1
ATOM 968 C CA . ALA A 1 131 ? -7.820 9.644 7.562 1.00 90.19 131 ALA A CA 1
ATOM 969 C C . ALA A 1 131 ? -6.287 9.742 7.625 1.00 90.19 131 ALA A C 1
ATOM 971 O O . ALA A 1 131 ? -5.596 9.253 6.733 1.00 90.19 131 ALA A O 1
ATOM 972 N N . LEU A 1 132 ? -5.746 10.339 8.690 1.00 89.56 132 LEU A N 1
ATOM 973 C CA . LEU A 1 132 ? -4.301 10.424 8.900 1.00 89.56 132 LEU A CA 1
ATOM 974 C C . LEU A 1 132 ? -3.679 9.063 9.215 1.00 89.56 132 LEU A C 1
ATOM 976 O O . LEU A 1 132 ? -2.632 8.739 8.659 1.00 89.56 132 LEU A O 1
ATOM 980 N N . ALA A 1 133 ? -4.328 8.262 10.064 1.00 90.69 133 ALA A N 1
ATOM 981 C CA . ALA A 1 133 ? -3.906 6.895 10.350 1.00 90.69 133 ALA A CA 1
ATOM 982 C C . ALA A 1 133 ? -3.890 6.053 9.067 1.00 90.69 133 ALA A C 1
ATOM 984 O O . ALA A 1 133 ? -2.878 5.440 8.756 1.00 90.69 133 ALA A O 1
ATOM 985 N N . PHE A 1 134 ? -4.955 6.115 8.265 1.00 92.69 134 PHE A N 1
ATOM 986 C CA . PHE A 1 134 ? -5.046 5.418 6.985 1.00 92.69 134 PHE A CA 1
ATOM 987 C C . PHE A 1 134 ? -3.908 5.804 6.036 1.00 92.69 134 PHE A C 1
ATOM 989 O O . PHE A 1 134 ? -3.201 4.936 5.536 1.00 92.69 134 PHE A O 1
ATOM 996 N N . ARG A 1 135 ? -3.670 7.108 5.830 1.00 91.44 135 ARG A N 1
ATOM 997 C CA . ARG A 1 135 ? -2.567 7.584 4.975 1.00 91.44 135 ARG A CA 1
ATOM 998 C C . ARG A 1 135 ? -1.203 7.125 5.476 1.00 91.44 135 ARG A C 1
ATOM 1000 O O . ARG A 1 135 ? -0.347 6.771 4.673 1.00 91.44 135 ARG A O 1
ATOM 1007 N N . ARG A 1 136 ? -0.997 7.112 6.794 1.00 90.88 136 ARG A N 1
ATOM 1008 C CA . ARG A 1 136 ? 0.241 6.615 7.401 1.00 90.88 136 ARG A CA 1
ATOM 1009 C C . ARG A 1 136 ? 0.442 5.125 7.132 1.00 90.88 136 ARG A C 1
ATOM 1011 O O . ARG A 1 136 ? 1.551 4.738 6.774 1.00 90.88 136 ARG A O 1
ATOM 1018 N N . GLU A 1 137 ? -0.603 4.315 7.267 1.00 92.44 137 GLU A N 1
ATOM 1019 C CA . GLU A 1 137 ? -0.520 2.882 6.972 1.00 92.44 137 GLU A CA 1
ATOM 1020 C C . GLU A 1 137 ? -0.249 2.632 5.483 1.00 92.44 137 GLU A C 1
ATOM 1022 O O . GLU A 1 137 ? 0.658 1.869 5.153 1.00 92.44 137 GLU A O 1
ATOM 1027 N N . LYS A 1 138 ? -0.907 3.369 4.577 1.00 92.81 138 LYS A N 1
ATOM 1028 C CA . LYS A 1 138 ? -0.617 3.300 3.134 1.00 92.81 138 LYS A CA 1
ATOM 1029 C C . LYS A 1 138 ? 0.816 3.706 2.794 1.00 92.81 138 LYS A C 1
ATOM 1031 O O . LYS A 1 138 ? 1.480 3.013 2.028 1.00 92.81 138 LYS A O 1
ATOM 1036 N N . ALA A 1 139 ? 1.320 4.778 3.404 1.00 92.06 139 ALA A N 1
ATOM 1037 C CA . ALA A 1 139 ? 2.716 5.181 3.254 1.00 92.06 139 ALA A CA 1
ATOM 1038 C C . ALA A 1 139 ? 3.678 4.098 3.772 1.00 92.06 139 ALA A C 1
ATOM 1040 O O . ALA A 1 139 ? 4.683 3.823 3.130 1.00 92.06 139 ALA A O 1
ATOM 1041 N N . SER A 1 140 ? 3.345 3.436 4.886 1.00 92.00 140 SER A N 1
ATOM 1042 C CA . SER A 1 140 ? 4.131 2.325 5.437 1.00 92.00 140 SER A CA 1
ATOM 1043 C C . SER A 1 140 ? 4.200 1.124 4.482 1.00 92.00 140 SER A C 1
ATOM 1045 O O . SER A 1 140 ? 5.271 0.536 4.331 1.00 92.00 140 SER A O 1
ATOM 1047 N N . VAL A 1 141 ? 3.099 0.781 3.799 1.00 92.00 141 VAL A N 1
ATOM 1048 C CA . VAL A 1 141 ? 3.092 -0.275 2.764 1.00 92.00 141 VAL A CA 1
ATOM 1049 C C . VAL A 1 141 ? 4.019 0.091 1.599 1.00 92.00 141 VAL A C 1
ATOM 1051 O O . VAL A 1 141 ? 4.823 -0.737 1.175 1.00 92.00 141 VAL A O 1
ATOM 1054 N N . LEU A 1 142 ? 3.959 1.335 1.113 1.00 91.25 142 LEU A N 1
ATOM 1055 C CA . LEU A 1 142 ? 4.835 1.814 0.037 1.00 91.25 142 LEU A CA 1
ATOM 1056 C C . LEU A 1 142 ? 6.314 1.866 0.456 1.00 91.25 142 LEU A C 1
ATOM 1058 O O . LEU A 1 142 ? 7.174 1.412 -0.293 1.00 91.25 142 LEU A O 1
ATOM 1062 N N . ASP A 1 143 ? 6.619 2.351 1.662 1.00 91.69 143 ASP A N 1
ATOM 1063 C CA . ASP A 1 143 ? 7.984 2.381 2.214 1.00 91.69 143 ASP A CA 1
ATOM 1064 C C . ASP A 1 143 ? 8.577 0.962 2.346 1.00 91.69 143 ASP A C 1
ATOM 1066 O O . ASP A 1 143 ? 9.774 0.737 2.159 1.00 91.69 143 ASP A O 1
ATOM 1070 N N . GLU A 1 144 ? 7.756 -0.032 2.690 1.00 91.69 144 GLU A N 1
ATOM 1071 C CA . GLU A 1 144 ? 8.161 -1.439 2.689 1.00 91.69 144 GLU A CA 1
ATOM 1072 C C . GLU A 1 144 ? 8.425 -1.963 1.275 1.00 91.69 144 GLU A C 1
ATOM 1074 O O . GLU A 1 144 ? 9.464 -2.586 1.047 1.00 91.69 144 GLU A O 1
ATOM 1079 N N . ALA A 1 145 ? 7.543 -1.660 0.322 1.00 90.69 145 ALA A N 1
ATOM 1080 C CA . ALA A 1 145 ? 7.705 -2.065 -1.070 1.00 90.69 145 ALA A CA 1
ATOM 1081 C C . ALA A 1 145 ? 8.976 -1.485 -1.703 1.00 90.69 145 ALA A C 1
ATOM 1083 O O . ALA A 1 145 ? 9.729 -2.232 -2.322 1.00 90.69 145 ALA A O 1
ATOM 1084 N N . ILE A 1 146 ? 9.266 -0.199 -1.479 1.00 91.38 146 ILE A N 1
ATOM 1085 C CA . ILE A 1 146 ? 10.490 0.462 -1.961 1.00 91.38 146 ILE A CA 1
ATOM 1086 C C . ILE A 1 146 ? 11.733 -0.265 -1.440 1.00 91.38 146 ILE A C 1
ATOM 1088 O O . ILE A 1 146 ? 12.594 -0.642 -2.228 1.00 91.38 146 ILE A O 1
ATOM 1092 N N . ARG A 1 147 ? 11.796 -0.559 -0.135 1.00 90.88 147 ARG A N 1
ATOM 1093 C CA . ARG A 1 147 ? 12.930 -1.296 0.455 1.00 90.88 147 ARG A CA 1
ATOM 1094 C C . ARG A 1 147 ? 13.081 -2.710 -0.098 1.00 90.88 147 ARG A C 1
ATOM 1096 O O . ARG A 1 147 ? 14.192 -3.233 -0.151 1.00 90.88 147 ARG A O 1
ATOM 1103 N N . ASN A 1 148 ? 11.979 -3.367 -0.448 1.00 89.31 148 ASN A N 1
ATOM 1104 C CA . ASN A 1 148 ? 12.029 -4.692 -1.061 1.00 89.31 148 ASN A CA 1
ATOM 1105 C C . ASN A 1 148 ? 12.522 -4.611 -2.512 1.00 89.31 148 ASN A C 1
ATOM 1107 O O . ASN A 1 148 ? 13.338 -5.437 -2.907 1.00 89.31 148 ASN A O 1
ATOM 1111 N N . LEU A 1 149 ? 12.094 -3.596 -3.269 1.00 87.94 149 LEU A N 1
ATOM 1112 C CA . LEU A 1 149 ? 12.575 -3.338 -4.629 1.00 87.94 149 LEU A CA 1
ATOM 1113 C C . LEU A 1 149 ? 14.071 -2.991 -4.656 1.00 87.94 149 LEU A C 1
ATOM 1115 O O . LEU A 1 149 ? 14.784 -3.524 -5.496 1.00 87.94 149 LEU A O 1
ATOM 1119 N N . GLU A 1 150 ? 14.567 -2.194 -3.704 1.00 87.81 150 GLU A N 1
ATOM 1120 C CA . GLU A 1 150 ? 16.004 -1.888 -3.571 1.00 87.81 150 GLU A CA 1
ATOM 1121 C C . GLU A 1 150 ? 16.845 -3.160 -3.385 1.00 87.81 150 GLU A C 1
ATOM 1123 O O . GLU A 1 150 ? 17.857 -3.347 -4.054 1.00 87.81 150 GLU A O 1
ATOM 1128 N N . LYS A 1 151 ? 16.392 -4.092 -2.538 1.00 86.81 151 LYS A N 1
ATOM 1129 C CA . LYS A 1 151 ? 17.078 -5.382 -2.346 1.00 86.81 151 LYS A CA 1
ATOM 1130 C C . LYS A 1 151 ? 17.075 -6.249 -3.606 1.00 86.81 151 LYS A C 1
ATOM 1132 O O . LYS A 1 151 ? 18.025 -6.995 -3.829 1.00 86.81 151 LYS A O 1
ATOM 1137 N N . LEU A 1 152 ? 15.997 -6.201 -4.391 1.00 83.56 152 LEU A N 1
ATOM 1138 C CA . LEU A 1 152 ? 15.892 -6.946 -5.648 1.00 83.56 152 LEU A CA 1
ATOM 1139 C C . LEU A 1 152 ? 16.800 -6.349 -6.728 1.00 83.56 152 LEU A C 1
ATOM 1141 O O . LEU A 1 152 ? 17.414 -7.097 -7.481 1.00 83.56 152 LEU A O 1
ATOM 1145 N N . GLU A 1 153 ? 16.926 -5.024 -6.770 1.00 79.19 153 GLU A N 1
ATOM 1146 C CA . GLU A 1 153 ? 17.855 -4.311 -7.650 1.00 79.19 153 GLU A CA 1
ATOM 1147 C C . GLU A 1 153 ? 19.318 -4.644 -7.308 1.00 79.19 153 GLU A C 1
ATOM 1149 O O . GLU A 1 153 ? 20.089 -5.006 -8.198 1.00 79.19 153 GLU A O 1
ATOM 1154 N N . GLU A 1 154 ? 19.683 -4.619 -6.021 1.00 78.56 154 GLU A N 1
ATOM 1155 C CA . GLU A 1 154 ? 21.021 -4.998 -5.542 1.00 78.56 15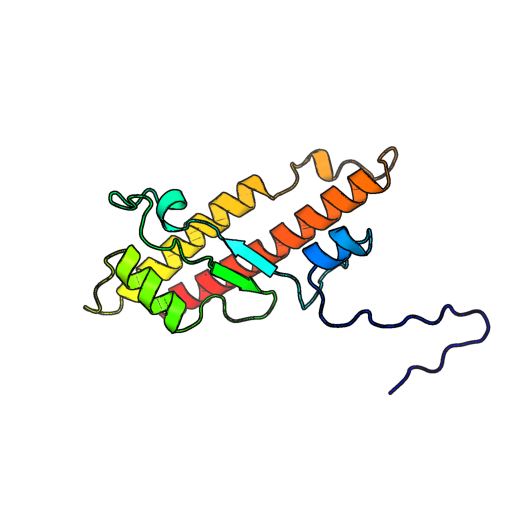4 GLU A CA 1
ATOM 1156 C C . GLU A 1 154 ? 21.357 -6.474 -5.801 1.00 78.56 154 GLU A C 1
ATOM 1158 O O . GLU A 1 154 ? 22.511 -6.805 -6.056 1.00 78.56 154 GLU A O 1
ATOM 1163 N N . GLY A 1 155 ? 20.364 -7.366 -5.736 1.00 71.06 155 GLY A N 1
ATOM 1164 C CA . GLY A 1 155 ? 20.540 -8.793 -6.018 1.00 71.06 155 GLY A CA 1
ATOM 1165 C C . GLY A 1 155 ? 20.586 -9.153 -7.508 1.00 71.06 155 GLY A C 1
ATOM 1166 O O . GLY A 1 155 ? 20.949 -10.283 -7.834 1.00 71.06 155 GLY A O 1
ATOM 1167 N N . ALA A 1 156 ? 20.199 -8.228 -8.394 1.00 59.16 156 ALA A N 1
ATOM 1168 C CA . ALA A 1 156 ? 20.164 -8.423 -9.845 1.00 59.16 156 ALA A CA 1
ATOM 1169 C C . ALA A 1 156 ? 21.398 -7.859 -10.584 1.00 59.16 156 ALA A C 1
ATOM 1171 O O . ALA A 1 156 ? 21.579 -8.180 -11.761 1.00 59.16 156 ALA A O 1
ATOM 1172 N N . SER A 1 157 ? 22.225 -7.036 -9.919 1.00 48.25 157 SER A N 1
ATOM 1173 C CA . SER A 1 157 ? 23.541 -6.568 -10.412 1.00 48.25 157 SER A CA 1
ATOM 1174 C C . SER A 1 157 ? 24.662 -7.565 -10.124 1.00 48.25 157 SER A C 1
ATOM 1176 O O . SER A 1 157 ? 25.588 -7.646 -10.963 1.00 48.25 157 SER A O 1
#